Protein AF-A0A1Y1YVZ5-F1 (afdb_monomer_lite)

Secondary structure (DSSP, 8-state):
-------------------------------------------HHHHHHHHHHHHHHHHHHHHHHHHHHHHHSGGGTTS---HHHHHHHHHHHHHHHHHHHHHHHHHHHHHHHHHHT-

Radius of gyration: 30.24 Å; chains: 1; bounding box: 75×38×90 Å

Sequence (118 aa):
STNKEIKLESTQTSQSPVSSSLEDRKDTCRPDRLRKGNKELLTEEEKRANHIASEQKRRNMIRTGFRDLSEIVPSLRDMNNSKSTILFKAVDFIKRLERKNQRLKNKANVLQKRLEES

Organism: NCBI:txid1314790

Structure (mmCIF, N/CA/C/O backbone):
data_AF-A0A1Y1YVZ5-F1
#
_entry.id   AF-A0A1Y1YVZ5-F1
#
loop_
_atom_site.group_PDB
_atom_site.id
_atom_site.type_symbol
_atom_site.label_atom_id
_atom_site.label_alt_id
_atom_site.label_comp_id
_atom_site.label_asym_id
_atom_site.label_entity_id
_atom_site.label_seq_id
_atom_site.pdbx_PDB_ins_code
_atom_site.Cartn_x
_atom_site.Cartn_y
_atom_site.Cartn_z
_atom_site.occupancy
_atom_site.B_iso_or_equiv
_atom_site.auth_seq_id
_atom_site.auth_comp_id
_atom_site.auth_asym_id
_atom_site.auth_atom_id
_atom_site.pdbx_PDB_model_num
ATOM 1 N N . SER A 1 1 ? 7.589 9.172 -52.197 1.00 42.72 1 SER A N 1
ATOM 2 C CA . SER A 1 1 ? 8.996 9.524 -51.955 1.00 42.72 1 SER A CA 1
ATOM 3 C C . SER A 1 1 ? 9.107 11.002 -51.683 1.00 42.72 1 SER A C 1
ATOM 5 O O . SER A 1 1 ? 8.886 11.756 -52.611 1.00 42.72 1 SER A O 1
ATOM 7 N N . THR A 1 2 ? 9.417 11.397 -50.452 1.00 46.69 2 THR A N 1
ATOM 8 C CA . THR A 1 2 ? 10.119 12.646 -50.112 1.00 46.69 2 THR A CA 1
ATOM 9 C C . THR A 1 2 ? 10.498 12.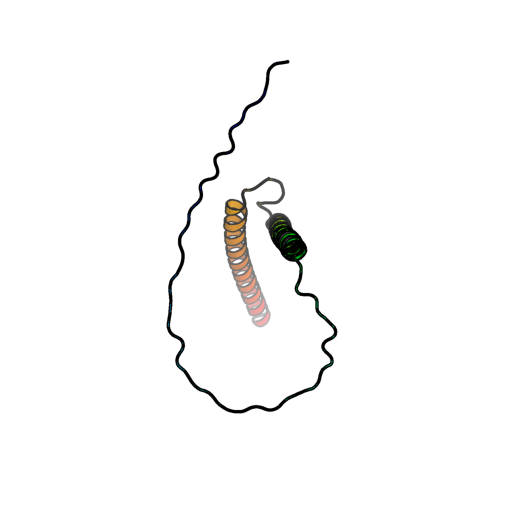572 -48.634 1.00 46.69 2 THR A C 1
ATOM 11 O O . THR A 1 2 ? 9.771 12.019 -47.812 1.00 46.69 2 THR A O 1
ATOM 14 N N . ASN A 1 3 ? 11.727 12.985 -48.357 1.00 43.25 3 ASN A N 1
ATOM 15 C CA . ASN A 1 3 ? 12.554 12.509 -47.260 1.00 43.25 3 ASN A CA 1
ATOM 16 C C . ASN A 1 3 ? 12.232 13.130 -45.896 1.00 43.25 3 ASN A C 1
ATOM 18 O O . ASN A 1 3 ? 11.820 14.280 -45.785 1.00 43.25 3 ASN A O 1
ATOM 22 N N . LYS A 1 4 ? 12.495 12.321 -44.864 1.00 46.84 4 LYS A N 1
ATOM 23 C CA . LYS A 1 4 ? 12.614 12.695 -43.455 1.00 46.84 4 LYS A CA 1
ATOM 24 C C . LYS A 1 4 ? 13.951 13.409 -43.235 1.00 46.84 4 LYS A C 1
ATOM 26 O O . LYS A 1 4 ? 14.983 12.818 -43.530 1.00 46.84 4 LYS A O 1
ATOM 31 N N . GLU A 1 5 ? 13.935 14.570 -42.594 1.00 44.72 5 GLU A N 1
ATOM 32 C CA . GLU A 1 5 ? 15.077 15.080 -41.826 1.00 44.72 5 GLU A CA 1
ATOM 33 C C . GLU A 1 5 ? 14.552 15.628 -40.497 1.00 44.72 5 GLU A C 1
ATOM 35 O O . GLU A 1 5 ? 14.057 16.747 -40.404 1.00 44.72 5 GLU A O 1
ATOM 40 N N . ILE A 1 6 ? 14.615 14.797 -39.455 1.00 52.06 6 ILE A N 1
ATOM 41 C CA . ILE A 1 6 ? 14.471 15.242 -38.069 1.00 52.06 6 ILE A CA 1
ATOM 42 C C . ILE A 1 6 ? 15.892 15.340 -37.526 1.00 52.06 6 ILE A C 1
ATOM 44 O O . ILE A 1 6 ? 16.567 14.333 -37.317 1.00 52.06 6 ILE A O 1
ATOM 48 N N . LYS A 1 7 ? 16.348 16.582 -37.377 1.00 49.44 7 LYS A N 1
ATOM 49 C CA . LYS A 1 7 ? 17.668 16.962 -36.884 1.00 49.44 7 LYS A CA 1
ATOM 50 C C . LYS A 1 7 ? 17.768 16.630 -35.391 1.00 49.44 7 LYS A C 1
ATOM 52 O O . LYS A 1 7 ? 17.056 17.203 -34.572 1.00 49.44 7 LYS A O 1
ATOM 57 N N . LEU A 1 8 ? 18.639 15.679 -35.061 1.00 42.72 8 LEU A N 1
ATOM 58 C CA . LEU A 1 8 ? 19.106 15.400 -33.704 1.00 42.72 8 LEU A CA 1
ATOM 59 C C . LEU A 1 8 ? 20.023 16.547 -33.266 1.00 42.72 8 LEU A C 1
ATOM 61 O O . LEU A 1 8 ? 21.104 16.717 -33.827 1.00 42.72 8 LEU A O 1
ATOM 65 N N . GLU A 1 9 ? 19.598 17.329 -32.277 1.00 40.94 9 GLU A N 1
ATOM 66 C CA . GLU A 1 9 ? 20.446 18.327 -31.628 1.00 40.94 9 GLU A CA 1
ATOM 67 C C . GLU A 1 9 ? 20.941 17.781 -30.286 1.00 40.94 9 GLU A C 1
ATOM 69 O O . GLU A 1 9 ? 20.186 17.598 -29.331 1.00 40.94 9 GLU A O 1
ATOM 74 N N . SER A 1 10 ? 22.234 17.464 -30.258 1.00 38.72 10 SER A N 1
ATOM 75 C CA . SER A 1 10 ? 22.991 17.061 -29.079 1.00 38.72 10 SER A CA 1
ATOM 76 C C . SER A 1 10 ? 23.410 18.303 -28.296 1.00 38.72 10 SER A C 1
ATOM 78 O O . SER A 1 10 ? 24.379 18.965 -28.665 1.00 38.72 10 SER A O 1
ATOM 80 N N . THR A 1 11 ? 22.746 18.611 -27.184 1.00 36.62 11 THR A N 1
ATOM 81 C CA . THR A 1 11 ? 23.273 19.587 -26.222 1.00 36.62 11 THR A CA 1
ATOM 82 C C . THR A 1 11 ? 24.331 18.920 -25.348 1.00 36.62 11 THR A C 1
ATOM 84 O O . THR A 1 11 ? 24.023 18.197 -24.400 1.00 36.62 11 THR A O 1
ATOM 87 N N . GLN A 1 12 ? 25.595 19.163 -25.696 1.00 40.41 12 GLN A N 1
ATOM 88 C CA . GLN A 1 12 ? 26.752 18.966 -24.827 1.00 40.41 12 GLN A CA 1
ATOM 89 C C . GLN A 1 12 ? 26.640 19.930 -23.633 1.00 40.41 12 GLN A C 1
ATOM 91 O O . GLN A 1 12 ? 26.440 21.128 -23.812 1.00 40.41 12 GLN A O 1
ATOM 96 N N . THR A 1 13 ? 26.776 19.435 -22.405 1.00 38.16 13 THR A N 1
ATOM 97 C CA . THR A 1 13 ? 27.080 20.275 -21.238 1.00 38.16 13 THR A CA 1
ATOM 98 C C . THR A 1 13 ? 28.295 19.676 -20.553 1.00 38.16 13 THR A C 1
ATOM 100 O O . THR A 1 13 ? 28.214 18.677 -19.845 1.00 38.16 13 THR A O 1
ATOM 103 N N . SER A 1 14 ? 29.438 20.282 -20.850 1.00 45.28 14 SER A N 1
ATOM 104 C CA . SER A 1 14 ? 30.744 19.997 -20.272 1.00 45.28 14 SER A CA 1
ATOM 105 C C . SER A 1 14 ? 30.898 20.800 -18.986 1.00 45.28 14 SER A C 1
ATOM 107 O O . SER A 1 14 ? 31.030 22.014 -19.088 1.00 45.28 14 SER A O 1
ATOM 109 N N . GLN A 1 15 ? 30.921 20.164 -17.809 1.00 42.25 15 GLN A N 1
ATOM 110 C CA . GLN A 1 15 ? 31.541 20.735 -16.601 1.00 42.25 15 GLN A CA 1
ATOM 111 C C . GLN A 1 15 ? 32.091 19.627 -15.683 1.00 42.25 15 GLN A C 1
ATOM 113 O O . GLN A 1 15 ? 31.344 18.814 -15.148 1.00 42.25 15 GLN A O 1
ATOM 118 N N . SER A 1 16 ? 33.408 19.660 -15.492 1.00 41.09 16 SER A N 1
ATOM 119 C CA . SER A 1 16 ? 34.210 19.058 -14.410 1.00 41.09 16 SER A CA 1
ATOM 120 C C . SER A 1 16 ? 35.338 20.068 -14.106 1.00 41.09 16 SER A C 1
ATOM 122 O O . SER A 1 16 ? 35.623 20.865 -15.006 1.00 41.09 16 SER A O 1
ATOM 124 N N . PRO A 1 17 ? 36.070 20.043 -12.967 1.00 52.09 17 PRO A N 1
ATOM 125 C CA . PRO A 1 17 ? 35.965 19.197 -11.769 1.00 52.09 17 PRO A CA 1
ATOM 126 C C . PRO A 1 17 ? 35.965 20.000 -10.437 1.00 52.09 17 PRO A C 1
ATOM 128 O O . PRO A 1 17 ? 36.464 21.120 -10.370 1.00 52.09 17 PRO A O 1
ATOM 131 N N . VAL A 1 18 ? 35.496 19.403 -9.334 1.00 40.12 18 VAL A N 1
ATOM 132 C CA . VAL A 1 18 ? 35.795 19.891 -7.970 1.00 40.12 18 VAL A CA 1
ATOM 133 C C . VAL A 1 18 ? 36.808 18.964 -7.308 1.00 40.12 18 VAL A C 1
ATOM 135 O O . VAL A 1 18 ? 36.556 17.780 -7.098 1.00 40.12 18 VAL A O 1
ATOM 138 N N . SER A 1 19 ? 37.979 19.532 -7.038 1.00 42.91 19 SER A N 1
ATOM 139 C CA . SER A 1 19 ? 39.087 18.936 -6.301 1.00 42.91 19 SER A CA 1
ATOM 140 C C . SER A 1 19 ? 38.855 19.160 -4.805 1.00 42.91 19 SER A C 1
ATOM 142 O O . SER A 1 19 ? 38.668 20.301 -4.385 1.00 42.91 19 SER A O 1
ATOM 144 N N . SER A 1 20 ? 38.862 18.099 -3.998 1.00 43.59 20 SER A N 1
ATOM 145 C CA . SER A 1 20 ? 38.944 18.208 -2.538 1.00 43.59 20 SER A CA 1
ATOM 146 C C . SER A 1 20 ? 39.996 17.236 -2.011 1.00 43.59 20 SER A C 1
ATOM 148 O O . SER A 1 20 ? 39.889 16.025 -2.196 1.00 43.59 20 SER A O 1
ATOM 150 N N . SER A 1 21 ? 41.009 17.841 -1.401 1.00 39.78 21 SER A N 1
ATOM 151 C CA . SER A 1 21 ? 42.262 17.346 -0.839 1.00 39.78 21 SER A CA 1
ATOM 152 C C . SER A 1 21 ? 42.221 15.984 -0.137 1.00 39.78 21 SER A C 1
ATOM 154 O O . SER A 1 21 ? 41.417 15.763 0.767 1.00 39.78 21 SER A O 1
ATOM 156 N N . LEU A 1 22 ? 43.173 15.117 -0.494 1.00 45.91 22 LEU A N 1
ATOM 157 C CA . LEU A 1 22 ? 43.569 13.946 0.286 1.00 45.91 22 LEU A CA 1
ATOM 158 C C . LEU A 1 22 ? 44.909 14.241 0.967 1.00 45.91 22 LEU A C 1
ATOM 160 O O . LEU A 1 22 ? 45.899 14.528 0.297 1.00 45.91 22 LEU A O 1
ATOM 164 N N . GLU A 1 23 ? 44.899 14.179 2.295 1.00 50.28 23 GLU A N 1
ATOM 165 C CA . GLU A 1 23 ? 46.081 14.172 3.154 1.00 50.28 23 GLU A CA 1
ATOM 166 C C . GLU A 1 23 ? 46.789 12.809 3.094 1.00 50.28 23 GLU A C 1
ATOM 168 O O . GLU A 1 23 ? 46.176 11.747 2.969 1.00 50.28 23 GLU A O 1
ATOM 173 N N . ASP A 1 24 ? 48.108 12.891 3.200 1.00 46.28 24 ASP A N 1
ATOM 174 C CA . ASP A 1 24 ? 49.124 11.870 2.989 1.00 46.28 24 ASP A CA 1
ATOM 175 C C . ASP A 1 24 ? 49.433 11.101 4.290 1.00 46.28 24 ASP A C 1
ATOM 177 O O . ASP A 1 24 ? 49.811 11.717 5.288 1.00 46.28 24 ASP A O 1
ATOM 181 N N . ARG A 1 25 ? 49.318 9.761 4.295 1.00 54.41 25 ARG A N 1
ATOM 182 C CA . ARG A 1 25 ? 50.011 8.872 5.256 1.00 54.41 25 ARG A CA 1
ATOM 183 C C . ARG A 1 25 ? 50.321 7.506 4.630 1.00 54.41 25 ARG A C 1
ATOM 185 O O . ARG A 1 25 ? 49.458 6.647 4.469 1.00 54.41 25 ARG A O 1
ATOM 192 N N . LYS A 1 26 ? 51.601 7.321 4.321 1.00 53.94 26 LYS A N 1
ATOM 193 C CA . LYS A 1 26 ? 52.289 6.087 3.924 1.00 53.94 26 LYS A CA 1
ATOM 194 C C . LYS A 1 26 ? 52.564 5.219 5.164 1.00 53.94 26 LYS A C 1
ATOM 196 O O . LYS A 1 26 ? 53.043 5.777 6.142 1.00 53.94 26 LYS A O 1
ATOM 201 N N . ASP A 1 27 ? 52.327 3.899 5.116 1.00 45.44 27 ASP A N 1
ATOM 202 C CA . ASP A 1 27 ? 53.384 2.921 5.446 1.00 45.44 27 ASP A CA 1
ATOM 203 C C . ASP A 1 27 ? 53.043 1.423 5.256 1.00 45.44 27 ASP A C 1
ATOM 205 O O . ASP A 1 27 ? 52.056 0.890 5.753 1.00 45.44 27 ASP A O 1
ATOM 209 N N . THR A 1 28 ? 54.017 0.746 4.634 1.00 44.56 28 THR A N 1
ATOM 210 C CA . THR A 1 28 ? 54.416 -0.678 4.709 1.00 44.56 28 THR A CA 1
ATOM 211 C C . THR A 1 28 ? 53.670 -1.789 3.944 1.00 44.56 28 THR A C 1
ATOM 213 O O . THR A 1 28 ? 52.491 -2.081 4.109 1.00 44.56 28 THR A O 1
ATOM 216 N N . CYS A 1 29 ? 54.469 -2.471 3.114 1.00 46.88 29 CYS A N 1
ATOM 217 C CA . CYS A 1 29 ? 54.184 -3.643 2.288 1.00 46.88 29 CYS A CA 1
ATOM 218 C C . CYS A 1 29 ? 54.059 -4.959 3.084 1.00 46.88 29 CYS A C 1
ATOM 220 O O . CYS A 1 29 ? 54.805 -5.152 4.041 1.00 46.88 29 CYS A O 1
ATOM 222 N N . ARG A 1 30 ? 53.307 -5.944 2.555 1.00 53.00 30 ARG A N 1
ATOM 223 C CA . ARG A 1 30 ? 53.834 -7.265 2.109 1.00 53.00 30 ARG A CA 1
ATOM 224 C C . ARG A 1 30 ? 52.776 -8.110 1.354 1.00 53.00 30 ARG A C 1
ATOM 226 O O . ARG A 1 30 ? 51.587 -7.840 1.496 1.00 53.00 30 ARG A O 1
ATOM 233 N N . PRO A 1 31 ? 53.205 -9.074 0.507 1.00 58.91 31 PRO A N 1
ATOM 234 C CA . PRO A 1 31 ? 52.503 -9.444 -0.719 1.00 58.91 31 PRO A CA 1
ATOM 235 C C . PRO A 1 31 ? 51.901 -10.863 -0.727 1.00 58.91 31 PRO A C 1
ATOM 237 O O . PRO A 1 31 ? 52.209 -11.703 0.112 1.00 58.91 31 PRO A O 1
ATOM 240 N N . ASP A 1 32 ? 51.105 -11.087 -1.775 1.00 49.81 32 ASP A N 1
ATOM 241 C CA . ASP A 1 32 ? 50.813 -12.355 -2.455 1.00 49.81 32 ASP A CA 1
ATOM 242 C C . ASP A 1 32 ? 49.975 -13.426 -1.729 1.00 49.81 32 ASP A C 1
ATOM 244 O O . ASP A 1 32 ? 50.482 -14.223 -0.943 1.00 49.81 32 ASP A O 1
ATOM 248 N N . ARG A 1 33 ? 48.693 -13.521 -2.128 1.00 53.66 33 ARG A N 1
ATOM 249 C CA . ARG A 1 33 ? 48.109 -14.794 -2.598 1.00 53.66 33 ARG A CA 1
ATOM 250 C C . ARG A 1 33 ? 47.198 -14.549 -3.801 1.00 53.66 33 ARG A C 1
ATOM 252 O O . ARG A 1 33 ? 45.984 -14.367 -3.680 1.00 53.66 33 ARG A O 1
ATOM 259 N N . LEU A 1 34 ? 47.815 -14.594 -4.976 1.00 53.56 34 LEU A N 1
ATOM 260 C CA . LEU A 1 34 ? 47.214 -14.880 -6.277 1.00 53.56 34 LEU A CA 1
ATOM 261 C C . LEU A 1 34 ? 46.273 -16.103 -6.220 1.00 53.56 34 LEU A C 1
ATOM 263 O O . LEU A 1 34 ? 46.690 -17.240 -6.417 1.00 53.56 34 LEU A O 1
ATOM 267 N N . ARG A 1 35 ? 44.973 -15.873 -5.999 1.00 52.31 35 ARG A N 1
ATOM 268 C CA . ARG A 1 35 ? 43.865 -16.749 -6.445 1.00 52.31 35 ARG A CA 1
ATOM 269 C C . ARG A 1 35 ? 42.603 -15.924 -6.741 1.00 52.31 35 ARG A C 1
ATOM 271 O O . ARG A 1 35 ? 41.495 -16.283 -6.350 1.00 52.31 35 ARG A O 1
ATOM 278 N N . LYS A 1 36 ? 42.746 -14.788 -7.428 1.00 51.91 36 LYS A N 1
ATOM 279 C CA . LYS A 1 36 ? 41.608 -14.112 -8.065 1.00 51.91 36 LYS A CA 1
ATOM 280 C C . LYS A 1 36 ? 41.759 -14.322 -9.563 1.00 51.91 36 LYS A C 1
ATOM 282 O O . LYS A 1 36 ? 42.379 -13.517 -10.243 1.00 51.91 36 LYS A O 1
ATOM 287 N N . GLY A 1 37 ? 41.266 -15.468 -10.038 1.00 46.50 37 GLY A N 1
ATOM 288 C CA . GLY A 1 37 ? 41.099 -15.694 -11.469 1.00 46.50 37 GLY A CA 1
ATOM 289 C C . GLY A 1 37 ? 40.402 -14.482 -12.070 1.00 46.50 37 GLY A C 1
ATOM 290 O O . GLY A 1 37 ? 39.456 -13.980 -11.458 1.00 46.50 37 GLY A O 1
ATOM 291 N N . ASN A 1 38 ? 40.963 -13.994 -13.174 1.00 48.41 38 ASN A N 1
ATOM 292 C CA . ASN A 1 38 ? 40.517 -12.880 -13.999 1.00 48.41 38 ASN A CA 1
ATOM 293 C C . ASN A 1 38 ? 39.012 -12.630 -13.856 1.00 48.41 38 ASN A C 1
ATOM 295 O O . ASN A 1 38 ? 38.196 -13.211 -14.564 1.00 48.41 38 ASN A O 1
ATOM 299 N N . LYS A 1 39 ? 38.633 -11.765 -12.912 1.00 60.78 39 LYS A N 1
ATOM 300 C CA . LYS A 1 39 ? 37.344 -11.096 -12.993 1.00 60.78 39 LYS A CA 1
ATOM 301 C C . LYS A 1 39 ? 37.587 -10.004 -14.007 1.00 60.78 39 LYS A C 1
ATOM 303 O O . LYS A 1 39 ? 38.058 -8.931 -13.636 1.00 60.78 39 LYS A O 1
ATOM 308 N N . GLU A 1 40 ? 37.408 -10.352 -15.276 1.00 63.84 40 GLU A N 1
ATOM 309 C CA . GLU A 1 40 ? 37.370 -9.377 -16.353 1.00 63.84 40 GLU A CA 1
ATOM 310 C C . GLU A 1 40 ? 36.496 -8.219 -15.872 1.00 63.84 40 GLU A C 1
ATOM 312 O O . GLU A 1 40 ? 35.386 -8.410 -15.362 1.00 63.84 40 GLU A O 1
ATOM 317 N N . LEU A 1 41 ? 37.076 -7.022 -15.879 1.00 75.06 41 LEU A N 1
ATOM 318 C CA . LEU A 1 41 ? 36.328 -5.809 -15.610 1.00 75.06 41 LEU A CA 1
ATOM 319 C C . LEU A 1 41 ? 35.159 -5.825 -16.593 1.00 75.06 41 LEU A C 1
ATOM 321 O O . LEU A 1 41 ? 35.406 -5.918 -17.792 1.00 75.06 41 LEU A O 1
ATOM 325 N N . LEU A 1 42 ? 33.923 -5.785 -16.076 1.00 74.44 42 LEU A N 1
ATOM 326 C CA . LEU A 1 42 ? 32.717 -5.738 -16.906 1.00 74.44 42 LEU A CA 1
ATOM 327 C C . LEU A 1 42 ? 32.955 -4.729 -18.027 1.00 74.44 42 LEU A C 1
ATOM 329 O O . LEU A 1 42 ? 33.316 -3.578 -17.749 1.00 74.44 42 LEU A O 1
ATOM 333 N N . THR A 1 43 ? 32.789 -5.166 -19.268 1.00 88.38 43 THR A N 1
ATOM 334 C CA . THR A 1 43 ? 32.906 -4.286 -20.426 1.00 88.38 43 THR A CA 1
ATOM 335 C C . THR A 1 43 ? 31.924 -3.123 -20.277 1.00 88.38 43 THR A C 1
ATOM 337 O O . THR A 1 43 ? 30.911 -3.216 -19.578 1.00 88.38 43 THR A O 1
ATOM 340 N N . GLU A 1 44 ? 32.199 -1.992 -20.924 1.00 87.06 44 GLU A N 1
ATOM 341 C CA . GLU A 1 44 ? 31.290 -0.838 -20.857 1.00 87.06 44 GLU A CA 1
ATOM 342 C C . GLU A 1 44 ? 29.877 -1.184 -21.362 1.00 87.06 44 GLU A C 1
ATOM 344 O O . GLU A 1 44 ? 28.876 -0.667 -20.859 1.00 87.06 44 GLU A O 1
ATOM 349 N N . GLU A 1 45 ? 29.783 -2.129 -22.298 1.00 89.12 45 GLU A N 1
ATOM 350 C CA . GLU A 1 45 ? 28.520 -2.678 -22.783 1.00 89.12 45 GLU A CA 1
ATOM 351 C C . GLU A 1 45 ? 27.804 -3.523 -21.718 1.00 89.12 45 GLU A C 1
ATOM 353 O O . GLU A 1 45 ? 26.618 -3.305 -21.456 1.00 89.12 45 GLU A O 1
ATOM 358 N N . GLU A 1 46 ? 28.520 -4.406 -21.020 1.00 91.00 46 GLU A N 1
ATOM 359 C CA . GLU A 1 46 ? 27.967 -5.193 -19.910 1.00 91.00 46 GLU A CA 1
ATOM 360 C C . GLU A 1 46 ? 27.540 -4.319 -18.728 1.00 91.00 46 GLU A C 1
ATOM 362 O O . GLU A 1 46 ? 26.480 -4.552 -18.142 1.00 91.00 46 GLU A O 1
ATOM 367 N N . LYS A 1 47 ? 28.309 -3.276 -18.387 1.00 93.50 47 LYS A N 1
ATOM 368 C CA . LYS A 1 47 ? 27.921 -2.304 -17.353 1.00 93.50 47 LYS A CA 1
ATOM 369 C C . LYS A 1 47 ? 26.629 -1.588 -17.731 1.00 93.50 47 LYS A C 1
ATOM 371 O O . LYS A 1 47 ? 25.729 -1.474 -16.896 1.00 93.50 47 LYS A O 1
ATOM 376 N N . ARG A 1 48 ? 26.504 -1.140 -18.986 1.00 95.00 48 ARG A N 1
ATOM 377 C CA . ARG A 1 48 ? 25.281 -0.500 -19.494 1.00 95.00 48 ARG A CA 1
ATOM 378 C C . ARG A 1 48 ? 24.092 -1.460 -19.436 1.00 95.00 48 ARG A C 1
ATOM 380 O O . ARG A 1 48 ? 23.033 -1.081 -18.935 1.00 95.00 48 ARG A O 1
ATOM 387 N N . ALA A 1 49 ? 24.267 -2.697 -19.899 1.00 95.31 49 ALA A N 1
ATOM 388 C CA . ALA A 1 49 ? 23.226 -3.719 -19.867 1.00 95.31 49 ALA A CA 1
ATOM 389 C C . ALA A 1 49 ? 22.781 -4.029 -18.428 1.00 95.31 49 ALA A C 1
ATOM 391 O O . ALA A 1 49 ? 21.583 -4.051 -18.135 1.00 95.31 49 ALA A O 1
ATOM 392 N N . ASN A 1 50 ? 23.733 -4.189 -17.505 1.00 96.31 50 ASN A N 1
ATOM 393 C CA . ASN A 1 50 ? 23.442 -4.443 -16.099 1.00 96.31 50 ASN A CA 1
ATOM 394 C C . ASN A 1 50 ? 22.722 -3.261 -15.433 1.00 96.31 50 ASN A C 1
ATOM 396 O O . ASN A 1 50 ? 21.763 -3.471 -14.689 1.00 96.31 50 ASN A O 1
ATOM 400 N N . HIS A 1 51 ? 23.125 -2.025 -15.739 1.00 97.44 51 HIS A N 1
ATOM 401 C CA . HIS A 1 51 ? 22.453 -0.825 -15.248 1.00 97.44 51 HIS A CA 1
ATOM 402 C C . HIS A 1 51 ? 20.985 -0.771 -15.705 1.00 97.44 51 HIS A C 1
ATOM 404 O O . HIS A 1 51 ? 20.088 -0.574 -14.882 1.00 97.44 51 HIS A O 1
ATOM 410 N N . ILE A 1 52 ? 20.716 -1.021 -16.993 1.00 97.19 52 ILE A N 1
ATOM 411 C CA . ILE A 1 52 ? 19.348 -1.074 -17.539 1.00 9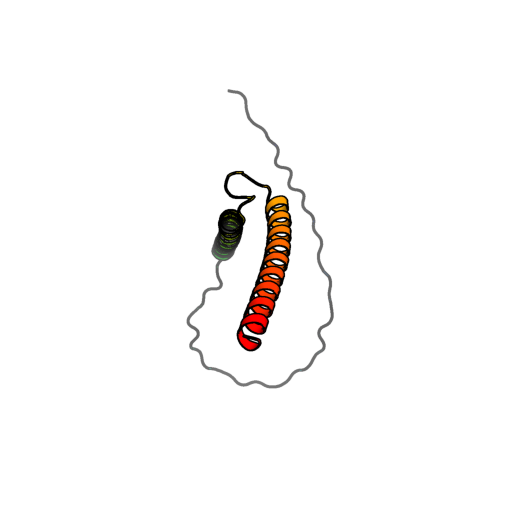7.19 52 ILE A CA 1
ATOM 412 C C . ILE A 1 52 ? 18.529 -2.174 -16.853 1.00 97.19 52 ILE A C 1
ATOM 414 O O . ILE A 1 52 ? 17.402 -1.927 -16.417 1.00 97.19 52 ILE A O 1
ATOM 418 N N . ALA A 1 53 ? 19.094 -3.376 -16.714 1.00 97.88 53 ALA A N 1
ATOM 419 C CA . ALA A 1 53 ? 18.421 -4.504 -16.077 1.00 97.88 53 ALA A CA 1
ATOM 420 C C . ALA A 1 53 ? 18.094 -4.223 -14.599 1.00 97.88 53 ALA A C 1
ATOM 422 O O . ALA A 1 53 ? 16.970 -4.462 -14.147 1.00 97.88 53 ALA A O 1
ATOM 423 N N . SER A 1 54 ? 19.053 -3.668 -13.856 1.00 98.12 54 SER A N 1
ATOM 424 C CA . SER A 1 54 ? 18.893 -3.310 -12.445 1.00 98.12 54 SER A CA 1
ATOM 425 C C . SER A 1 54 ? 17.823 -2.236 -12.251 1.00 98.12 54 SER A C 1
ATOM 427 O O . SER A 1 54 ? 16.959 -2.372 -11.381 1.00 98.12 54 SER A O 1
ATOM 429 N N . GLU A 1 55 ? 17.805 -1.208 -13.101 1.00 98.25 55 GLU A N 1
ATOM 430 C CA . GLU A 1 55 ? 16.789 -0.156 -13.035 1.00 98.25 55 GLU A CA 1
ATOM 431 C C . GLU A 1 55 ? 15.399 -0.677 -13.426 1.00 98.25 55 GLU A C 1
ATOM 433 O O . GLU A 1 55 ? 14.405 -0.337 -12.778 1.00 98.25 55 GLU A O 1
ATOM 438 N N . GLN A 1 56 ? 15.301 -1.557 -14.426 1.00 98.56 56 GLN A N 1
ATOM 439 C CA . GLN A 1 56 ? 14.031 -2.185 -14.787 1.00 98.56 56 GLN A CA 1
ATOM 440 C C . GLN A 1 56 ? 13.485 -3.040 -13.637 1.00 98.56 56 GLN A C 1
ATOM 442 O O . GLN A 1 56 ? 12.303 -2.932 -13.294 1.00 98.56 56 GLN A O 1
ATOM 447 N N . LYS A 1 57 ? 14.344 -3.835 -12.983 1.00 98.50 57 LYS A N 1
ATOM 448 C CA . LYS A 1 57 ? 13.979 -4.601 -11.783 1.00 98.50 57 LYS A CA 1
ATOM 449 C C . LYS A 1 57 ? 13.483 -3.675 -10.672 1.00 98.50 57 LYS A C 1
ATOM 451 O O . LYS A 1 57 ? 12.416 -3.925 -10.107 1.00 98.50 57 LYS A O 1
ATOM 456 N N . ARG A 1 58 ? 14.196 -2.575 -10.402 1.00 98.50 58 ARG A N 1
ATOM 457 C CA . ARG A 1 58 ? 13.793 -1.572 -9.404 1.00 98.50 58 ARG A CA 1
ATOM 458 C C . ARG A 1 58 ? 12.414 -0.987 -9.721 1.00 98.50 58 ARG A C 1
ATOM 460 O O . ARG A 1 58 ? 11.550 -0.928 -8.846 1.00 98.50 58 ARG A O 1
ATOM 467 N N . ARG A 1 59 ? 12.168 -0.602 -10.977 1.00 98.38 59 ARG A N 1
ATOM 468 C CA . ARG A 1 59 ? 10.876 -0.050 -11.425 1.00 98.38 59 ARG A CA 1
ATOM 469 C C . ARG A 1 59 ? 9.739 -1.055 -11.311 1.00 98.38 59 ARG A C 1
ATOM 471 O O . ARG A 1 59 ? 8.642 -0.674 -10.905 1.00 98.38 59 ARG A O 1
ATOM 478 N N . ASN A 1 60 ? 9.984 -2.318 -11.643 1.00 98.38 60 ASN A N 1
ATOM 479 C CA . ASN A 1 60 ? 8.988 -3.379 -11.515 1.00 98.38 60 ASN A CA 1
ATOM 480 C C . ASN A 1 60 ? 8.620 -3.637 -10.053 1.00 98.38 60 ASN A C 1
ATOM 482 O O . ASN A 1 60 ? 7.437 -3.736 -9.743 1.00 98.38 60 ASN A O 1
ATOM 486 N N . MET A 1 61 ? 9.607 -3.650 -9.154 1.00 98.06 61 MET A N 1
ATOM 487 C CA . MET A 1 61 ? 9.364 -3.777 -7.717 1.00 98.06 61 MET A CA 1
ATOM 488 C C . MET A 1 61 ? 8.489 -2.632 -7.189 1.00 98.06 61 MET A C 1
ATOM 490 O O . MET A 1 61 ? 7.514 -2.881 -6.485 1.00 98.06 61 MET A O 1
ATOM 494 N N . ILE A 1 62 ? 8.765 -1.391 -7.606 1.00 97.31 62 ILE A N 1
ATOM 495 C CA . ILE A 1 62 ? 7.928 -0.235 -7.248 1.00 97.31 62 ILE A CA 1
ATOM 496 C C . ILE A 1 62 ? 6.503 -0.394 -7.796 1.00 97.31 62 ILE A C 1
ATOM 498 O O . ILE A 1 62 ? 5.545 -0.174 -7.061 1.00 97.31 62 ILE A O 1
ATOM 502 N N . ARG A 1 63 ? 6.333 -0.786 -9.067 1.00 96.31 63 ARG A N 1
ATOM 503 C CA . ARG A 1 63 ? 4.995 -0.992 -9.656 1.00 96.31 63 ARG A CA 1
ATOM 504 C C . ARG A 1 63 ? 4.192 -2.046 -8.901 1.00 96.31 63 ARG A C 1
ATOM 506 O O . ARG A 1 63 ? 3.028 -1.802 -8.605 1.00 96.31 63 ARG A O 1
ATOM 513 N N . THR A 1 64 ? 4.816 -3.177 -8.581 1.00 96.62 64 THR A N 1
ATOM 514 C CA . THR A 1 64 ? 4.195 -4.239 -7.784 1.00 96.62 64 THR A CA 1
ATOM 515 C C . THR A 1 64 ? 3.767 -3.713 -6.418 1.00 96.62 64 THR A C 1
ATOM 517 O O . THR A 1 64 ? 2.596 -3.841 -6.089 1.00 96.62 64 THR A O 1
ATOM 520 N N . GLY A 1 65 ? 4.631 -2.991 -5.697 1.00 96.25 65 GLY A N 1
ATOM 521 C CA . GLY A 1 65 ? 4.257 -2.406 -4.405 1.00 96.25 65 GLY 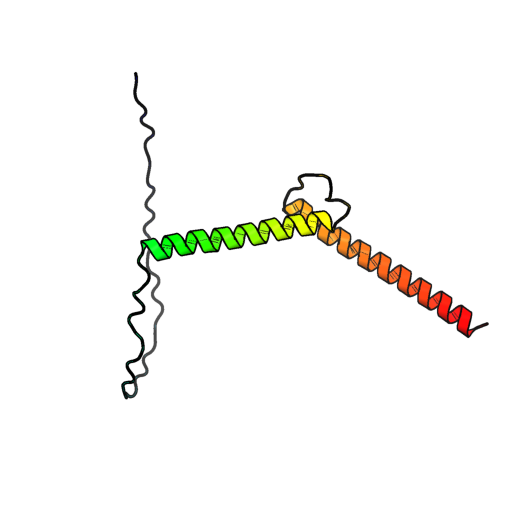A CA 1
ATOM 522 C C . GLY A 1 65 ? 3.050 -1.457 -4.473 1.00 96.25 65 GLY A C 1
ATOM 523 O O . GLY A 1 65 ? 2.200 -1.479 -3.589 1.00 96.25 65 GLY A O 1
ATOM 524 N N . PHE A 1 66 ? 2.918 -0.654 -5.537 1.00 95.81 66 PHE A N 1
ATOM 525 C CA . PHE A 1 66 ? 1.740 0.208 -5.730 1.00 95.81 66 PHE A CA 1
ATOM 526 C C . PHE A 1 66 ? 0.461 -0.575 -6.058 1.00 95.81 66 PHE A C 1
ATOM 528 O O . PHE A 1 66 ? -0.625 -0.158 -5.647 1.00 95.81 66 PHE A O 1
ATOM 535 N N . ARG A 1 67 ? 0.575 -1.688 -6.789 1.00 93.50 67 ARG A N 1
ATOM 536 C CA . ARG A 1 67 ? -0.558 -2.579 -7.069 1.00 93.50 67 ARG A CA 1
ATOM 537 C C . ARG A 1 67 ? -1.040 -3.236 -5.777 1.00 93.50 67 ARG A C 1
ATOM 539 O O . ARG A 1 67 ? -2.202 -3.070 -5.428 1.00 93.50 67 ARG A O 1
ATOM 546 N N . ASP A 1 68 ? -0.129 -3.847 -5.026 1.00 94.44 68 ASP A N 1
ATOM 547 C CA . ASP A 1 68 ? -0.444 -4.525 -3.765 1.00 94.44 68 ASP A CA 1
ATOM 548 C C . ASP A 1 68 ? -1.063 -3.535 -2.753 1.00 94.44 68 ASP A C 1
ATOM 550 O O . ASP A 1 68 ? -2.061 -3.825 -2.092 1.00 94.44 68 ASP A O 1
ATOM 554 N N . LEU A 1 69 ? -0.543 -2.301 -2.691 1.00 94.44 69 LEU A N 1
ATOM 555 C CA . LEU A 1 69 ? -1.124 -1.239 -1.865 1.00 94.44 69 LEU A CA 1
ATOM 556 C C . LEU A 1 69 ? -2.559 -0.875 -2.290 1.00 94.44 69 LEU A C 1
ATOM 558 O O . LEU A 1 69 ? -3.409 -0.616 -1.435 1.00 94.44 69 LEU A O 1
ATOM 562 N N . SER A 1 70 ? -2.842 -0.867 -3.593 1.00 93.94 70 SER A N 1
ATOM 563 C CA . SER A 1 70 ? -4.178 -0.561 -4.125 1.00 93.94 70 SER A CA 1
ATOM 564 C C . SER A 1 70 ? -5.194 -1.665 -3.815 1.00 93.94 70 SER A C 1
ATOM 566 O O . SER A 1 70 ? -6.364 -1.370 -3.581 1.00 93.94 70 SER A O 1
ATOM 568 N N . GLU A 1 71 ? -4.751 -2.920 -3.735 1.00 93.25 71 GLU A N 1
ATOM 569 C CA . GLU A 1 71 ? -5.588 -4.059 -3.337 1.00 93.25 71 GLU A CA 1
ATOM 570 C C . GLU A 1 71 ? -5.938 -4.015 -1.837 1.00 93.25 71 GLU A C 1
ATOM 572 O O . GLU A 1 71 ? -7.086 -4.250 -1.434 1.00 93.25 71 GLU A O 1
ATOM 577 N N . ILE A 1 72 ? -4.970 -3.654 -0.987 1.00 93.94 72 ILE A N 1
ATOM 578 C CA . ILE A 1 72 ? -5.157 -3.588 0.472 1.00 93.94 72 ILE A CA 1
ATOM 579 C C . ILE A 1 72 ? -6.104 -2.449 0.863 1.00 93.94 72 ILE A C 1
ATOM 581 O O . ILE A 1 72 ? -6.954 -2.626 1.740 1.00 93.94 72 ILE A O 1
ATOM 585 N N . VAL A 1 73 ? -5.981 -1.283 0.227 1.00 95.38 73 VAL A N 1
ATOM 586 C CA . VAL A 1 73 ? -6.773 -0.092 0.558 1.00 95.38 73 VAL A CA 1
ATOM 587 C C . VAL A 1 73 ? -8.132 -0.151 -0.160 1.00 95.38 73 VAL A C 1
ATOM 589 O O . VAL A 1 73 ? -8.189 0.023 -1.375 1.00 95.38 73 VAL A O 1
ATOM 592 N N . PRO A 1 74 ? -9.270 -0.293 0.551 1.00 91.50 74 PRO A N 1
ATOM 593 C CA . PRO A 1 74 ? -10.568 -0.507 -0.100 1.00 91.50 74 PRO A CA 1
ATOM 594 C C . PRO A 1 74 ? -11.011 0.629 -1.035 1.00 91.50 74 PRO A C 1
ATOM 596 O O . PRO A 1 74 ? -11.747 0.393 -1.980 1.00 91.50 74 PRO A O 1
ATOM 599 N N . SER A 1 75 ? -10.550 1.863 -0.800 1.00 89.25 75 SER A N 1
ATOM 600 C CA . SER A 1 75 ? -10.881 3.039 -1.623 1.00 89.25 75 SER A CA 1
ATOM 601 C C . SER A 1 75 ? -10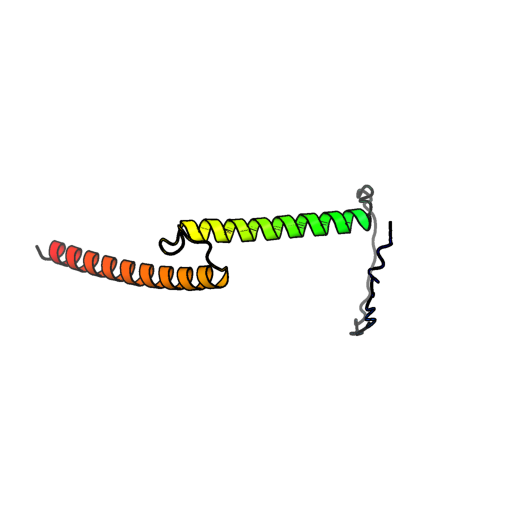.061 3.165 -2.918 1.00 89.25 75 SER A C 1
ATOM 603 O O . SER A 1 75 ? -10.169 4.187 -3.608 1.00 89.25 75 SER A O 1
ATOM 605 N N . LEU A 1 76 ? -9.206 2.181 -3.220 1.00 90.31 76 LEU A N 1
ATOM 606 C CA . LEU A 1 76 ? -8.307 2.162 -4.378 1.00 90.31 76 LEU A CA 1
ATOM 607 C C . LEU A 1 76 ? -8.559 1.000 -5.358 1.00 90.31 76 LEU A C 1
ATOM 609 O O . LEU A 1 76 ? -7.975 1.026 -6.437 1.00 90.31 76 LEU A O 1
ATOM 613 N N . ARG A 1 77 ? -9.420 0.027 -5.023 1.00 83.50 77 ARG A N 1
ATOM 614 C CA . ARG A 1 77 ? -9.522 -1.268 -5.728 1.00 83.50 77 ARG A CA 1
ATOM 615 C C . ARG A 1 77 ? -9.966 -1.194 -7.192 1.00 83.50 77 ARG A C 1
ATOM 617 O O . ARG A 1 77 ? -9.444 -1.946 -8.002 1.00 83.50 77 ARG A O 1
ATOM 624 N N . ASP A 1 78 ? -10.853 -0.263 -7.536 1.00 72.06 78 ASP A N 1
ATOM 625 C CA . ASP A 1 78 ? -11.553 -0.294 -8.833 1.00 72.06 78 ASP A CA 1
ATOM 626 C C . ASP A 1 78 ? -11.181 0.865 -9.770 1.00 72.06 78 ASP A C 1
ATOM 628 O O . ASP A 1 78 ? -11.845 1.109 -10.776 1.00 72.06 78 ASP A O 1
ATOM 632 N N . MET A 1 79 ? -10.129 1.627 -9.450 1.00 74.69 79 MET A N 1
ATOM 633 C CA . MET A 1 79 ? -9.735 2.792 -10.244 1.00 74.69 79 MET A CA 1
ATOM 634 C C . MET A 1 79 ? -8.230 2.867 -10.473 1.00 74.69 79 MET A C 1
ATOM 636 O O . MET A 1 79 ? -7.422 2.669 -9.562 1.00 74.69 79 MET A O 1
ATOM 640 N N . ASN A 1 80 ? -7.864 3.301 -11.679 1.00 83.56 80 ASN A N 1
ATOM 641 C CA . ASN A 1 80 ? -6.507 3.707 -12.032 1.00 83.56 80 ASN A CA 1
ATOM 642 C C . ASN A 1 80 ? -6.170 5.020 -11.306 1.00 83.56 80 ASN A C 1
ATOM 644 O O . ASN A 1 80 ? -6.291 6.114 -11.854 1.00 83.56 80 ASN A O 1
ATOM 648 N N . ASN A 1 81 ? -5.805 4.917 -10.031 1.00 89.94 81 ASN A N 1
ATOM 649 C CA . ASN A 1 81 ? -5.453 6.062 -9.202 1.00 89.94 81 ASN A CA 1
ATOM 650 C C . ASN A 1 81 ? -4.018 6.520 -9.510 1.00 89.94 81 ASN A C 1
ATOM 652 O O . ASN A 1 81 ? -3.122 5.712 -9.763 1.00 89.94 81 ASN A O 1
ATOM 656 N N . SER A 1 82 ? -3.772 7.830 -9.438 1.00 94.75 82 SER A N 1
ATOM 657 C CA . SER A 1 82 ? -2.407 8.356 -9.537 1.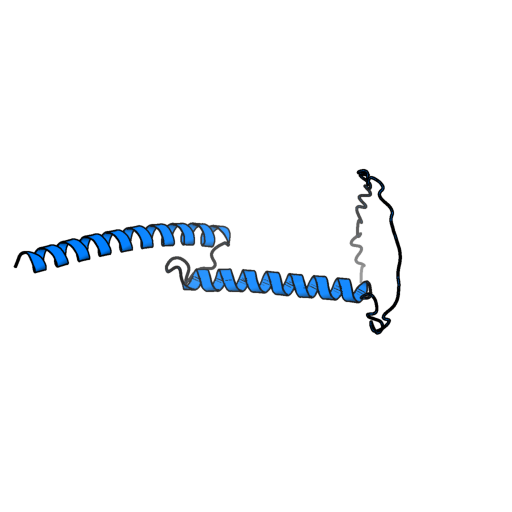00 94.75 82 SER A CA 1
ATOM 658 C C . SER A 1 82 ? -1.550 7.875 -8.355 1.00 94.75 82 SER A C 1
ATOM 660 O O . SER A 1 82 ? -2.070 7.647 -7.260 1.00 94.75 82 SER A O 1
ATOM 662 N N . LYS A 1 83 ? -0.224 7.775 -8.536 1.00 94.44 83 LYS A N 1
ATOM 663 C CA . LYS A 1 83 ? 0.704 7.383 -7.452 1.00 94.44 83 LYS A CA 1
ATOM 664 C C . LYS A 1 83 ? 0.536 8.263 -6.213 1.00 94.44 83 LYS A C 1
ATOM 666 O O . LYS A 1 83 ? 0.484 7.746 -5.105 1.00 94.44 83 LYS A O 1
ATOM 671 N N . SER A 1 84 ? 0.390 9.573 -6.403 1.00 96.44 84 SER A N 1
ATOM 672 C CA . SER A 1 84 ? 0.171 10.525 -5.311 1.00 96.44 84 SER A CA 1
ATOM 673 C C . SER A 1 84 ? -1.137 10.233 -4.576 1.00 96.44 84 SER A C 1
ATOM 675 O O . SER A 1 84 ? -1.152 10.132 -3.353 1.00 96.44 84 SER A O 1
ATOM 677 N N . THR A 1 85 ? -2.227 10.011 -5.316 1.00 95.44 85 THR A N 1
ATOM 678 C CA . THR A 1 85 ? -3.537 9.660 -4.745 1.00 95.44 85 THR A CA 1
ATOM 679 C C . THR A 1 85 ? -3.479 8.365 -3.938 1.00 95.44 85 THR A C 1
ATOM 681 O O . THR A 1 85 ? -4.081 8.296 -2.867 1.00 95.44 85 THR A O 1
ATOM 684 N N . ILE A 1 86 ? -2.745 7.357 -4.422 1.00 95.75 86 ILE A N 1
ATOM 685 C CA . ILE A 1 86 ? -2.543 6.091 -3.707 1.00 95.75 86 ILE A CA 1
ATOM 686 C C . ILE A 1 86 ? -1.873 6.342 -2.351 1.00 95.75 86 ILE A C 1
ATOM 688 O O . ILE A 1 86 ? -2.368 5.861 -1.333 1.00 95.75 86 ILE A O 1
ATOM 692 N N . LEU A 1 87 ? -0.802 7.143 -2.318 1.00 97.12 87 LEU A N 1
ATOM 693 C CA . LEU A 1 87 ? -0.092 7.462 -1.075 1.00 97.12 87 LEU A CA 1
ATOM 694 C C . LEU A 1 87 ? -0.984 8.212 -0.075 1.00 97.12 87 LEU A C 1
ATOM 696 O O . LEU A 1 87 ? -1.054 7.817 1.088 1.00 97.12 87 LEU A O 1
ATOM 700 N N . PHE A 1 88 ? -1.717 9.241 -0.514 1.00 96.50 88 PHE A N 1
ATOM 701 C CA . PHE A 1 88 ? -2.626 9.984 0.369 1.00 96.50 88 PHE A CA 1
ATOM 702 C C . PHE A 1 88 ? -3.737 9.092 0.939 1.00 96.50 88 PHE A C 1
ATOM 704 O O . PHE A 1 88 ? -3.931 9.041 2.154 1.00 96.50 88 PHE A O 1
ATOM 711 N N . LYS A 1 89 ? -4.414 8.312 0.083 1.00 95.81 89 LYS A N 1
ATOM 712 C CA . LYS A 1 89 ? -5.476 7.390 0.519 1.00 95.81 89 LYS A CA 1
ATOM 713 C C . LYS A 1 89 ? -4.951 6.295 1.454 1.00 95.81 89 LYS A C 1
ATOM 715 O O . LYS A 1 89 ? -5.679 5.878 2.355 1.00 95.81 89 LYS A O 1
ATOM 720 N N . ALA A 1 90 ? -3.710 5.840 1.271 1.00 96.75 90 ALA A N 1
ATOM 721 C CA . ALA A 1 90 ? -3.075 4.884 2.172 1.00 96.75 90 ALA A CA 1
ATOM 722 C C . ALA A 1 90 ? -2.858 5.478 3.574 1.00 96.75 90 ALA A C 1
ATOM 724 O O . ALA A 1 90 ? -3.228 4.847 4.565 1.00 96.75 90 ALA A O 1
ATOM 725 N N . VAL A 1 91 ? -2.345 6.710 3.667 1.00 97.88 91 VAL A N 1
ATOM 726 C CA . VAL A 1 91 ? -2.178 7.417 4.951 1.00 97.88 91 VAL A CA 1
ATOM 727 C C . VAL A 1 91 ? -3.523 7.596 5.659 1.00 97.88 91 VAL A C 1
ATOM 729 O O . VAL A 1 91 ? -3.646 7.299 6.849 1.00 97.88 91 VAL A O 1
ATOM 732 N N . ASP A 1 92 ? -4.556 8.018 4.931 1.00 97.38 92 ASP A N 1
ATOM 733 C CA . ASP A 1 92 ? -5.901 8.170 5.493 1.00 97.38 92 ASP A CA 1
ATOM 734 C C . ASP A 1 92 ? -6.478 6.841 5.984 1.00 97.38 92 ASP A C 1
ATOM 736 O O . ASP A 1 92 ? -7.170 6.787 7.010 1.00 97.38 92 ASP A O 1
ATOM 740 N N . PHE A 1 93 ? -6.185 5.749 5.274 1.00 97.56 93 PHE A N 1
ATOM 741 C CA . PHE A 1 93 ? -6.617 4.424 5.684 1.00 97.56 93 PHE A CA 1
ATOM 742 C C . PHE A 1 93 ? -5.944 3.979 6.982 1.00 97.56 93 PHE A C 1
ATOM 744 O O . PHE A 1 93 ? -6.650 3.518 7.880 1.00 97.56 93 PHE A O 1
ATOM 751 N N . ILE A 1 94 ? -4.631 4.184 7.122 1.00 98.06 94 ILE A N 1
ATOM 752 C CA . ILE A 1 94 ? -3.888 3.889 8.357 1.00 98.06 94 ILE A CA 1
ATOM 753 C C . ILE A 1 94 ? -4.506 4.652 9.535 1.00 98.06 94 ILE A C 1
ATOM 755 O O . ILE A 1 94 ? -4.951 4.033 10.502 1.00 98.06 94 ILE A O 1
ATOM 759 N N . LYS A 1 95 ? -4.691 5.972 9.401 1.00 98.12 95 LYS A N 1
ATOM 760 C CA . LYS A 1 95 ? -5.324 6.809 10.440 1.00 98.12 95 LYS A CA 1
ATOM 761 C C . LYS A 1 95 ? -6.739 6.350 10.800 1.00 98.12 95 LYS A C 1
ATOM 763 O O . LYS A 1 95 ? -7.207 6.523 11.928 1.00 98.12 95 LYS A O 1
ATOM 768 N N . ARG A 1 96 ? -7.496 5.818 9.833 1.00 97.81 96 ARG A N 1
ATOM 769 C CA . ARG A 1 96 ? -8.833 5.252 10.077 1.00 97.81 96 ARG A CA 1
ATOM 770 C C . ARG A 1 96 ? -8.750 3.931 10.842 1.00 97.81 96 ARG A C 1
ATOM 772 O O . ARG A 1 96 ? -9.564 3.714 11.742 1.00 97.81 96 ARG A O 1
ATOM 779 N N . LEU A 1 97 ? -7.803 3.061 10.493 1.00 98.00 97 LEU A N 1
ATOM 780 C CA . LEU A 1 97 ? -7.582 1.786 11.176 1.00 98.00 97 LEU A CA 1
ATOM 781 C C . LEU A 1 97 ? -7.144 1.995 12.624 1.00 98.00 97 LEU A C 1
ATOM 783 O O . LEU A 1 97 ? -7.705 1.348 13.502 1.00 98.00 97 LEU A O 1
ATOM 787 N N . GLU A 1 98 ? -6.243 2.938 12.893 1.00 98.25 98 GLU A N 1
ATOM 788 C CA . GLU A 1 98 ? -5.808 3.288 14.252 1.00 98.25 98 GLU A CA 1
ATOM 789 C C . GLU A 1 98 ? -6.985 3.729 15.127 1.00 98.25 98 GLU A C 1
ATOM 791 O O . GLU A 1 98 ? -7.223 3.154 16.190 1.00 98.25 98 GLU A O 1
ATOM 796 N N . ARG A 1 99 ? -7.807 4.671 14.639 1.00 98.12 99 ARG A N 1
ATOM 797 C CA . ARG A 1 99 ? -9.030 5.107 15.338 1.00 98.12 99 ARG A CA 1
ATOM 798 C C . ARG A 1 99 ? -10.003 3.954 15.575 1.00 98.12 99 ARG A C 1
ATOM 800 O O . ARG A 1 99 ? -10.584 3.837 16.657 1.00 98.12 99 ARG A O 1
ATOM 807 N N . LYS A 1 100 ? -10.196 3.084 14.575 1.00 97.75 100 LYS A N 1
ATOM 808 C CA . LYS A 1 100 ? -11.069 1.908 14.702 1.00 97.75 100 LYS A CA 1
ATOM 809 C C . LYS A 1 100 ? -10.527 0.934 15.749 1.00 97.75 100 LYS A C 1
ATOM 811 O O . LYS A 1 100 ? -11.311 0.456 16.563 1.00 97.75 100 LYS A O 1
ATOM 816 N N . ASN A 1 101 ? -9.223 0.675 15.745 1.00 98.19 101 ASN A N 1
ATOM 817 C CA . ASN A 1 101 ? -8.553 -0.212 16.688 1.00 98.19 101 ASN A CA 1
ATOM 818 C C . ASN A 1 101 ? -8.662 0.334 18.118 1.00 98.19 101 ASN A C 1
ATOM 820 O O . ASN A 1 101 ? -9.121 -0.377 19.006 1.00 98.19 101 ASN A O 1
ATOM 824 N N . GLN A 1 102 ? -8.393 1.627 18.326 1.00 98.38 102 GLN A N 1
ATOM 825 C CA . GLN A 1 102 ? -8.548 2.265 19.635 1.00 98.38 102 GLN A CA 1
ATOM 826 C C . GLN A 1 102 ? -9.981 2.149 20.168 1.00 98.38 102 GLN A C 1
ATOM 828 O O . GLN A 1 102 ? -10.196 1.785 21.322 1.00 98.38 102 GLN A O 1
ATOM 833 N N . ARG A 1 103 ? -10.983 2.395 19.316 1.00 98.06 103 ARG A N 1
ATOM 834 C CA . ARG A 1 103 ? -12.391 2.243 19.703 1.00 98.06 103 ARG A CA 1
ATOM 835 C C . ARG A 1 103 ? -12.730 0.802 20.092 1.00 98.06 103 ARG A C 1
ATOM 837 O O . ARG A 1 103 ? -13.500 0.599 21.024 1.00 98.06 103 ARG A O 1
ATOM 844 N N . LEU A 1 104 ? -12.199 -0.185 19.372 1.00 97.69 104 LEU A N 1
ATOM 845 C CA . LEU A 1 104 ? -12.416 -1.599 19.683 1.00 97.69 104 LEU A CA 1
ATOM 846 C C . LEU A 1 104 ? -11.742 -1.996 20.999 1.00 97.69 104 LEU A C 1
ATOM 848 O O . LEU A 1 104 ? -12.390 -2.645 21.812 1.00 97.69 104 LEU A O 1
ATOM 852 N N . LYS A 1 105 ? -10.512 -1.536 21.252 1.00 97.44 105 LYS A N 1
ATOM 853 C CA . LYS A 1 105 ? -9.820 -1.732 22.535 1.00 97.44 105 LYS A CA 1
ATOM 854 C C . LYS A 1 105 ? -10.608 -1.142 23.702 1.00 97.44 105 LYS A C 1
ATOM 856 O O . LYS A 1 105 ? -10.865 -1.838 24.674 1.00 97.44 105 LYS A O 1
ATOM 861 N N . ASN A 1 106 ? -11.083 0.099 23.572 1.00 97.38 106 ASN A N 1
ATOM 862 C CA . ASN A 1 106 ? -11.902 0.730 24.611 1.00 97.38 106 ASN A CA 1
ATOM 863 C C . ASN A 1 106 ? -13.179 -0.078 24.890 1.00 97.38 106 ASN A C 1
ATOM 865 O O . ASN A 1 106 ? -13.540 -0.279 26.045 1.00 97.38 106 ASN A O 1
ATOM 869 N N . LYS A 1 107 ? -13.849 -0.574 23.841 1.00 96.44 107 LYS A N 1
ATOM 870 C CA . LYS A 1 107 ? -15.031 -1.434 23.995 1.00 96.44 107 LYS A CA 1
ATOM 871 C C . LYS A 1 107 ? -14.699 -2.751 24.693 1.00 96.44 107 LYS A C 1
ATOM 873 O O . LYS A 1 107 ? -15.447 -3.148 25.576 1.00 96.44 107 LYS A O 1
ATOM 878 N N . ALA A 1 108 ? -13.600 -3.402 24.316 1.00 96.81 108 ALA A N 1
ATOM 87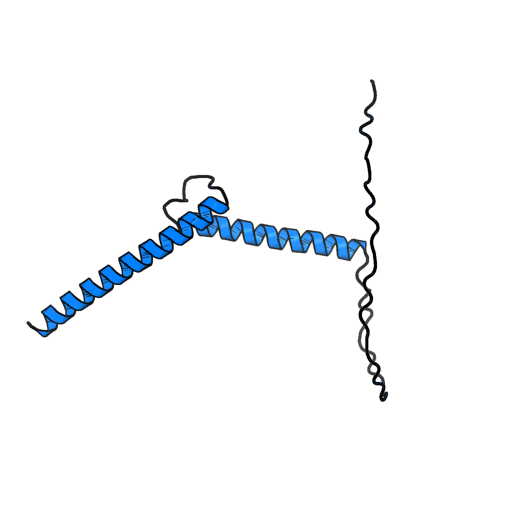9 C CA . ALA A 1 108 ? -13.155 -4.640 24.948 1.00 96.81 108 ALA A CA 1
ATOM 880 C C . ALA A 1 108 ? -12.879 -4.434 26.445 1.00 96.81 108 ALA A C 1
ATOM 882 O O . ALA A 1 108 ? -13.403 -5.188 27.255 1.00 96.81 108 ALA A O 1
ATOM 883 N N . ASN A 1 109 ? -12.175 -3.359 26.810 1.00 96.62 109 ASN A N 1
ATOM 884 C CA . ASN A 1 109 ? -11.879 -3.031 28.208 1.00 96.62 109 ASN A CA 1
ATOM 885 C C . ASN A 1 109 ? -13.152 -2.772 29.025 1.00 96.62 109 ASN A C 1
ATOM 887 O O . ASN A 1 109 ? -13.281 -3.253 30.144 1.00 96.62 109 ASN A O 1
ATOM 891 N N . VAL A 1 110 ? -14.115 -2.028 28.465 1.00 96.56 110 VAL A N 1
ATOM 892 C CA . VAL A 1 110 ? -15.402 -1.777 29.137 1.00 96.56 110 VAL A CA 1
ATOM 893 C C . VAL A 1 110 ? -16.159 -3.080 29.377 1.00 96.56 110 VAL A C 1
ATOM 895 O O . VAL A 1 110 ? -16.747 -3.256 30.439 1.00 96.56 110 VAL A O 1
ATOM 898 N N . LEU A 1 111 ? -16.161 -3.989 28.400 1.00 94.62 111 LEU A N 1
ATOM 899 C CA . LEU A 1 111 ? -16.828 -5.281 28.538 1.00 94.62 111 LEU A CA 1
ATOM 900 C C . LEU A 1 111 ? -16.112 -6.196 29.539 1.00 94.62 111 LEU A C 1
ATOM 902 O O . LEU A 1 111 ? -16.793 -6.844 30.324 1.00 94.62 111 LEU A O 1
ATOM 906 N N . GLN A 1 112 ? -14.777 -6.213 29.553 1.00 94.62 112 GLN A N 1
ATOM 907 C CA . GLN A 1 112 ? -13.992 -6.953 30.548 1.00 94.62 112 GLN A CA 1
ATOM 908 C C . GLN A 1 112 ? -14.278 -6.461 31.964 1.00 94.62 112 GLN A C 1
ATOM 910 O O . GLN A 1 112 ? -14.620 -7.264 32.822 1.00 94.62 112 GLN A O 1
ATOM 915 N N . LYS A 1 113 ? -14.263 -5.141 32.180 1.00 95.44 113 LYS A N 1
ATOM 916 C CA . LYS A 1 113 ? -14.568 -4.555 33.487 1.00 95.44 113 LYS A CA 1
ATOM 917 C C . LYS A 1 113 ? -15.975 -4.918 33.976 1.00 95.44 113 LYS A C 1
ATOM 919 O O . LYS A 1 113 ? -16.148 -5.276 35.130 1.00 95.44 113 LYS A O 1
ATOM 924 N N . ARG A 1 114 ? -16.979 -4.895 33.091 1.00 94.81 114 ARG A N 1
ATOM 925 C CA . ARG A 1 114 ? -18.347 -5.327 33.439 1.00 94.81 114 ARG A CA 1
ATOM 926 C C . ARG A 1 114 ? -18.421 -6.797 33.850 1.00 94.81 114 ARG A C 1
ATOM 928 O O . ARG A 1 114 ? -19.267 -7.142 34.664 1.00 94.81 114 ARG A O 1
ATOM 935 N N . LEU A 1 115 ? -17.583 -7.643 33.253 1.00 92.50 115 LEU A N 1
ATOM 936 C CA . LEU A 1 115 ? -17.515 -9.067 33.570 1.00 92.50 115 LEU A CA 1
ATOM 937 C C . LEU A 1 115 ? -16.811 -9.304 34.911 1.00 92.50 115 LEU A C 1
ATOM 939 O O . LEU A 1 115 ? -17.226 -10.182 35.646 1.00 92.50 115 LEU A O 1
ATOM 943 N N . GLU A 1 116 ? -15.798 -8.505 35.249 1.00 91.44 116 GLU A N 1
ATOM 944 C CA . GLU A 1 116 ? -15.141 -8.530 36.568 1.00 91.44 116 GLU A CA 1
ATOM 945 C C . GLU A 1 116 ? -16.055 -8.032 37.701 1.00 91.44 116 GLU A C 1
ATOM 947 O O . GLU A 1 116 ? -15.886 -8.426 38.851 1.00 91.44 116 GLU A O 1
ATOM 952 N N . GLU A 1 117 ? -17.006 -7.151 37.381 1.00 89.06 117 GLU A N 1
ATOM 953 C CA . GLU A 1 117 ? -17.967 -6.565 38.326 1.00 89.06 117 GLU A CA 1
ATOM 954 C C . GLU A 1 117 ? -19.267 -7.385 38.491 1.00 89.06 117 GLU A C 1
ATOM 956 O O . GLU A 1 117 ? -20.108 -6.999 39.306 1.00 89.06 117 GLU A O 1
ATOM 961 N N . SER A 1 118 ? -19.455 -8.476 37.730 1.00 73.06 118 SER A N 1
ATOM 962 C CA . SER A 1 118 ? -20.634 -9.369 37.781 1.00 73.06 118 SER A CA 1
ATOM 963 C C . SER A 1 118 ? -20.302 -10.710 38.426 1.00 73.06 118 SER A C 1
ATOM 965 O O . SER A 1 118 ? -21.184 -11.238 39.139 1.00 73.06 118 SER A O 1
#

Foldseek 3Di:
DDDDDDDDDDDDDDDDDDDDDDDDDDDDDDDDDPDPPDPPDQDPVSVVVVVVVVVVVVVVVVVVVLQVLLVVQPVRVPDPDDPVRSVVSSVVVVVVVVVVVVVVVVVVVVVVVVVVVD

InterPro domains:
  IPR011598 Myc-type, basic helix-loop-helix (bHLH) domain [PF00010] (47-98)
  IPR011598 Myc-type, basic helix-loop-helix (bHLH) domain [PS50888] (46-97)
  IPR011598 Myc-type, basic helix-loop-helix (bHLH) domain [SM00353] (52-103)
  IPR036638 Helix-loop-helix DNA-binding domain superfamily [G3DSA:4.10.280.10] (36-114)
  IPR036638 Helix-loop-helix DNA-binding domain superfamily [SSF47459] (37-112)
  IPR052207 Max-like/E-box-binding transcription factors [PTHR15741] (8-117)

pLDDT: mean 78.07, std 22.92, range [36.62, 98.56]